Protein AF-A0AAV7SMV8-F1 (afdb_monomer_lite)

Foldseek 3Di:
DVVVVVVVVVVCCVCCVVCVPCVVVCVVVVVVCQQQDQDPVVRGGVVVVVVD

Structure (mmCIF, N/CA/C/O backbone):
data_AF-A0AAV7SMV8-F1
#
_entry.id   AF-A0AAV7SMV8-F1
#
loop_
_atom_site.group_PDB
_atom_site.id
_atom_site.type_symbol
_atom_site.label_atom_id
_atom_site.label_alt_id
_atom_site.label_comp_id
_atom_site.label_asym_id
_atom_site.label_entity_id
_atom_site.label_seq_id
_atom_site.pdbx_PDB_ins_code
_atom_site.Cartn_x
_atom_site.Cartn_y
_atom_site.Cartn_z
_atom_site.occupancy
_atom_site.B_iso_or_equiv
_atom_site.auth_seq_id
_atom_site.auth_comp_id
_atom_site.auth_asym_id
_atom_site.auth_atom_id
_atom_site.pdbx_PDB_model_num
ATOM 1 N N . THR A 1 1 ? -4.501 -7.946 -11.860 1.00 72.56 1 THR A N 1
ATOM 2 C CA . THR A 1 1 ? -4.984 -6.807 -11.042 1.00 72.56 1 THR A CA 1
ATOM 3 C C . THR A 1 1 ? -5.760 -7.250 -9.800 1.00 72.56 1 THR A C 1
ATOM 5 O O . THR A 1 1 ? -5.592 -6.648 -8.750 1.00 72.56 1 THR A O 1
ATOM 8 N N . GLU A 1 2 ? -6.498 -8.366 -9.846 1.00 83.12 2 GLU A N 1
ATOM 9 C CA . GLU A 1 2 ? -7.226 -8.965 -8.703 1.00 83.12 2 GLU A CA 1
ATOM 10 C C . GLU A 1 2 ? -6.357 -9.264 -7.459 1.00 83.12 2 GLU A C 1
ATOM 12 O O . GLU A 1 2 ? -6.694 -8.905 -6.332 1.00 83.12 2 GLU A O 1
ATOM 17 N N . ARG A 1 3 ? -5.191 -9.888 -7.669 1.00 79.25 3 ARG A N 1
ATOM 18 C CA . ARG A 1 3 ? -4.303 -10.354 -6.587 1.00 79.25 3 ARG A CA 1
ATOM 19 C C . ARG A 1 3 ? -3.727 -9.208 -5.753 1.00 79.25 3 ARG A C 1
ATOM 21 O O . ARG A 1 3 ? -3.597 -9.331 -4.542 1.00 79.25 3 ARG A O 1
ATOM 28 N N . LEU A 1 4 ? -3.428 -8.085 -6.403 1.00 82.31 4 LEU A N 1
ATOM 29 C CA . LEU A 1 4 ? -2.870 -6.901 -5.752 1.00 82.31 4 LEU A CA 1
ATOM 30 C C . LEU A 1 4 ? -3.932 -6.198 -4.892 1.00 82.31 4 LEU A C 1
ATOM 32 O O . LEU A 1 4 ? -3.660 -5.844 -3.749 1.00 82.31 4 LEU A O 1
ATOM 36 N N . ASN A 1 5 ? -5.171 -6.123 -5.389 1.00 86.00 5 ASN A N 1
ATOM 37 C CA . ASN A 1 5 ? -6.311 -5.593 -4.636 1.00 86.00 5 ASN A CA 1
ATOM 38 C C . ASN A 1 5 ? -6.628 -6.415 -3.380 1.00 86.00 5 ASN A C 1
ATOM 40 O O . ASN A 1 5 ? -6.988 -5.854 -2.346 1.00 86.00 5 ASN A O 1
ATOM 44 N N . GLN A 1 6 ? -6.483 -7.739 -3.436 1.00 86.56 6 GLN A N 1
ATOM 45 C CA . GLN A 1 6 ? -6.693 -8.594 -2.265 1.00 86.56 6 GLN A CA 1
ATOM 46 C C . GLN A 1 6 ? -5.614 -8.388 -1.197 1.00 86.56 6 GLN A C 1
ATOM 48 O O . GLN A 1 6 ? -5.930 -8.320 -0.007 1.00 86.56 6 GLN A O 1
ATOM 53 N N . THR A 1 7 ? -4.357 -8.243 -1.616 1.00 87.62 7 THR A N 1
ATOM 54 C CA . THR A 1 7 ? -3.239 -7.955 -0.712 1.00 87.62 7 THR A CA 1
ATOM 55 C C . THR A 1 7 ? -3.401 -6.587 -0.052 1.00 87.62 7 THR A C 1
ATOM 57 O O . THR A 1 7 ? -3.296 -6.491 1.169 1.00 87.62 7 THR A O 1
ATOM 60 N N . LEU A 1 8 ? -3.770 -5.554 -0.818 1.00 85.50 8 LEU A N 1
ATOM 61 C CA . LEU A 1 8 ? -4.034 -4.217 -0.278 1.00 85.50 8 LEU A CA 1
ATOM 62 C C . LEU A 1 8 ? -5.168 -4.231 0.757 1.00 85.50 8 LEU A C 1
ATOM 64 O O . LEU A 1 8 ? -5.026 -3.678 1.844 1.00 85.50 8 LEU A O 1
ATOM 68 N N . LYS A 1 9 ? -6.277 -4.921 0.459 1.00 85.94 9 LYS A N 1
ATOM 69 C CA . LYS A 1 9 ? -7.413 -5.059 1.387 1.00 85.94 9 LYS A CA 1
ATOM 70 C C . LYS A 1 9 ? -7.026 -5.769 2.686 1.00 85.94 9 LYS A C 1
ATOM 72 O O . LYS A 1 9 ? -7.544 -5.413 3.742 1.00 85.94 9 LYS A O 1
ATOM 77 N N . LYS A 1 10 ? -6.132 -6.765 2.626 1.00 84.38 10 LYS A N 1
ATOM 78 C CA . LYS A 1 10 ? -5.610 -7.444 3.824 1.00 84.38 10 LYS A CA 1
ATOM 79 C C . LYS A 1 10 ? -4.756 -6.509 4.674 1.00 84.38 10 LYS A C 1
ATOM 81 O O . LYS A 1 10 ? -4.997 -6.431 5.874 1.00 84.38 10 LYS A O 1
ATOM 86 N N . TYR A 1 11 ? -3.833 -5.768 4.061 1.00 82.31 11 TYR A N 1
ATOM 87 C CA . TYR A 1 11 ? -3.028 -4.778 4.778 1.00 82.31 11 TYR A CA 1
ATOM 88 C C . TYR A 1 11 ? -3.904 -3.705 5.423 1.00 82.31 11 TYR A C 1
ATOM 90 O O . TYR A 1 11 ? -3.805 -3.484 6.625 1.00 82.31 11 TYR A O 1
ATOM 98 N N . LEU A 1 12 ? -4.834 -3.122 4.665 1.00 78.38 12 LEU A N 1
ATOM 99 C CA . LEU A 1 12 ? -5.761 -2.116 5.180 1.00 78.38 12 LEU A CA 1
ATOM 100 C C . LEU A 1 12 ? -6.607 -2.646 6.342 1.00 78.38 12 LEU A C 1
ATOM 102 O O . LEU A 1 12 ? -6.784 -1.934 7.318 1.00 78.38 12 LEU A O 1
ATOM 106 N N . ARG A 1 13 ? -7.084 -3.898 6.301 1.00 79.25 13 ARG A N 1
ATOM 107 C CA . ARG A 1 13 ? -7.822 -4.494 7.430 1.00 79.25 13 ARG A CA 1
ATOM 108 C C . ARG A 1 13 ? -6.963 -4.712 8.671 1.00 79.25 13 ARG A C 1
ATOM 110 O O . ARG A 1 13 ? -7.473 -4.522 9.768 1.00 79.25 13 ARG A O 1
ATOM 117 N N . CYS A 1 14 ? -5.711 -5.134 8.516 1.00 80.31 14 CYS A N 1
ATOM 118 C CA . CYS A 1 14 ? -4.805 -5.315 9.650 1.00 80.31 14 CYS A CA 1
ATOM 119 C C . CYS A 1 14 ? -4.438 -3.975 10.291 1.00 80.31 14 CYS A C 1
ATOM 121 O O . CYS A 1 14 ? -4.516 -3.854 11.504 1.00 80.31 14 CYS A O 1
ATOM 123 N N . TYR A 1 15 ? -4.118 -2.959 9.488 1.00 66.06 15 TYR A N 1
ATOM 124 C CA . TYR A 1 15 ? -3.755 -1.642 10.009 1.00 6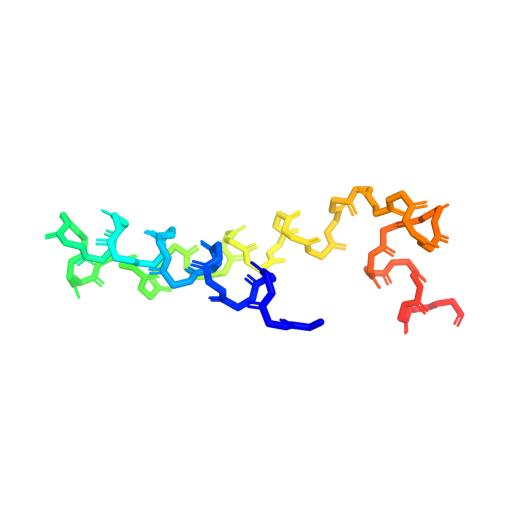6.06 15 TYR A CA 1
ATOM 125 C C . TYR A 1 15 ? -4.968 -0.864 10.532 1.00 66.06 15 TYR A C 1
ATOM 127 O O . TYR A 1 15 ? -4.907 -0.305 11.616 1.00 66.06 15 TYR A O 1
ATOM 135 N N . ALA A 1 16 ? -6.104 -0.869 9.834 1.00 67.56 16 ALA A N 1
ATOM 136 C CA . ALA A 1 16 ? -7.277 -0.096 10.246 1.00 67.56 16 ALA A CA 1
ATOM 137 C C . ALA A 1 16 ? -8.011 -0.673 11.466 1.00 67.56 16 ALA A C 1
ATOM 139 O O . ALA A 1 16 ? -8.791 0.050 12.076 1.00 67.56 16 ALA A O 1
ATOM 140 N N . LYS A 1 17 ? -7.803 -1.950 11.830 1.00 66.38 17 LYS A N 1
ATOM 141 C CA . LYS A 1 17 ? -8.458 -2.556 13.003 1.00 66.38 17 LYS A CA 1
ATOM 142 C C . LYS A 1 17 ? -7.897 -2.021 14.326 1.00 66.38 17 LYS A C 1
ATOM 144 O O . LYS A 1 17 ? -8.682 -1.801 15.240 1.00 66.38 17 LYS A O 1
ATOM 149 N N . ASP A 1 18 ? -6.589 -1.780 14.403 1.00 62.22 18 ASP A N 1
ATOM 150 C CA . ASP A 1 18 ? -5.927 -1.240 15.602 1.00 62.22 18 ASP A CA 1
ATOM 151 C C . ASP A 1 18 ? -5.768 0.294 15.561 1.00 62.22 18 ASP A C 1
ATOM 153 O O . ASP A 1 18 ? -5.564 0.930 16.591 1.00 62.22 18 ASP A O 1
ATOM 157 N N . ALA A 1 19 ? -5.899 0.907 14.380 1.00 58.56 19 ALA A N 1
ATOM 158 C CA . ALA A 1 19 ? -5.653 2.329 14.137 1.00 58.56 19 ALA A CA 1
ATOM 159 C C . ALA A 1 19 ? -6.844 3.034 13.458 1.00 58.56 19 ALA A C 1
ATOM 161 O O . ALA A 1 19 ? -6.663 3.783 12.499 1.00 58.56 19 ALA A O 1
ATOM 162 N N . GLN A 1 20 ? -8.075 2.815 13.936 1.00 62.22 20 GLN A N 1
ATOM 163 C CA . GLN A 1 20 ? -9.288 3.406 13.336 1.00 62.22 20 GLN A CA 1
ATOM 164 C C . GLN A 1 20 ? -9.242 4.941 13.190 1.00 62.22 20 GLN A C 1
ATOM 166 O O . GLN A 1 20 ? -9.866 5.465 12.268 1.00 62.22 20 GLN A O 1
ATOM 171 N N . GLU A 1 21 ? -8.449 5.648 14.002 1.00 63.28 21 GLU A N 1
ATOM 172 C CA . GLU A 1 21 ? -8.205 7.094 13.854 1.00 63.28 21 GLU A CA 1
ATOM 173 C C . GLU A 1 21 ? -6.855 7.436 13.196 1.00 63.28 21 GLU A C 1
ATOM 175 O O . GLU A 1 21 ? -6.754 8.450 12.508 1.00 63.28 21 GLU A O 1
ATOM 180 N N . SER A 1 22 ? -5.822 6.593 13.336 1.00 69.31 22 SER A N 1
ATOM 181 C CA . SER A 1 22 ? -4.473 6.898 12.831 1.00 69.31 22 SER A CA 1
ATOM 182 C C . SER A 1 22 ? -4.149 6.303 11.459 1.00 69.31 22 SER A C 1
ATOM 184 O O . SER A 1 22 ? -3.119 6.641 10.884 1.00 69.31 22 SER A O 1
ATOM 186 N N . TRP A 1 23 ? -5.018 5.476 10.863 1.00 74.94 23 TRP A N 1
ATOM 187 C CA . TRP A 1 23 ? -4.779 4.924 9.521 1.00 74.94 23 TRP A CA 1
ATOM 188 C C . TRP A 1 23 ? -4.674 6.021 8.452 1.00 74.94 23 TRP A C 1
ATOM 190 O O . TRP A 1 23 ? -3.850 5.906 7.548 1.00 74.94 23 TRP A O 1
ATOM 200 N N . VAL A 1 24 ? -5.440 7.111 8.589 1.00 79.44 24 VAL A N 1
ATOM 201 C CA . VAL A 1 24 ? -5.330 8.300 7.723 1.00 79.44 24 VAL A CA 1
ATOM 202 C C . VAL A 1 24 ? -3.952 8.941 7.892 1.00 79.44 24 VAL A C 1
ATOM 204 O O . VAL A 1 24 ? -3.293 9.288 6.914 1.00 79.44 24 VAL A O 1
ATOM 207 N N . SER A 1 25 ? -3.470 9.021 9.133 1.00 79.88 25 SER A N 1
ATOM 208 C CA . SER A 1 25 ? -2.132 9.507 9.482 1.00 79.88 25 SER A CA 1
ATOM 209 C C . SER A 1 25 ? -1.015 8.569 9.030 1.00 79.88 25 SER A C 1
ATOM 211 O O . SER A 1 25 ? 0.129 8.988 8.996 1.00 79.88 25 SER A O 1
ATOM 213 N N . L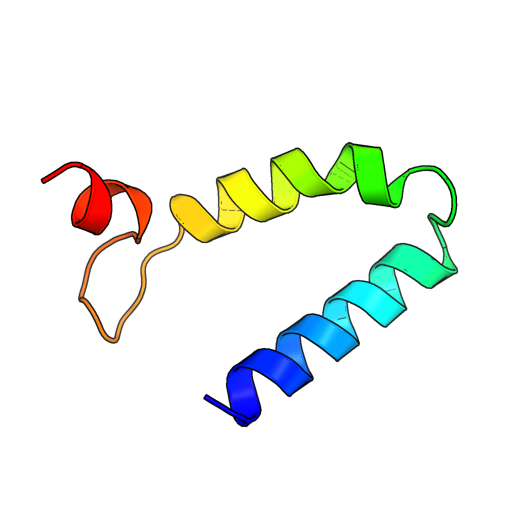EU A 1 26 ? -1.307 7.310 8.713 1.00 82.62 26 LEU A N 1
ATOM 214 C CA . LEU A 1 26 ? -0.343 6.348 8.174 1.00 82.62 26 LEU A CA 1
ATOM 215 C C . LEU A 1 26 ? -0.418 6.258 6.646 1.00 82.62 26 LEU A C 1
ATOM 217 O O . LEU A 1 26 ? 0.475 5.688 6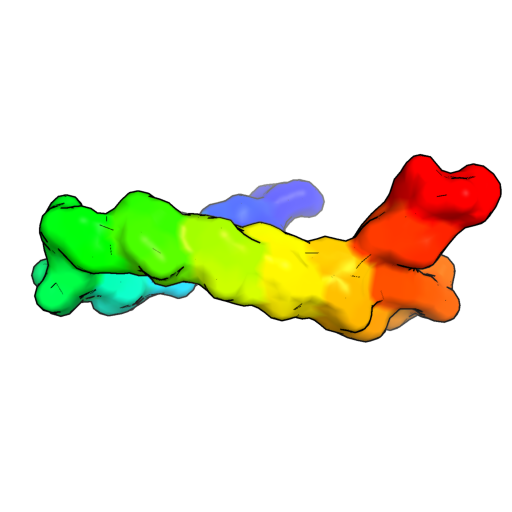.018 1.00 82.62 26 LEU A O 1
ATOM 221 N N . LEU A 1 27 ? -1.455 6.838 6.037 1.00 84.19 27 LEU A N 1
ATOM 222 C CA . LEU A 1 27 ? -1.712 6.744 4.606 1.00 84.19 27 LEU A CA 1
ATOM 223 C C . LEU A 1 27 ? -0.611 7.417 3.785 1.00 84.19 27 LEU A C 1
ATOM 225 O O . LEU A 1 27 ? -0.142 6.834 2.813 1.00 84.19 27 LEU A O 1
ATOM 229 N N . TRP A 1 28 ? -0.133 8.586 4.227 1.00 84.25 28 TRP A N 1
ATOM 230 C CA . TRP A 1 28 ? 0.986 9.275 3.575 1.00 84.25 28 TRP A CA 1
ATOM 231 C C . TRP A 1 28 ? 2.272 8.437 3.607 1.00 84.25 28 TRP A C 1
ATOM 233 O O . TRP A 1 28 ? 3.038 8.437 2.646 1.00 84.25 28 TRP A O 1
ATOM 243 N N . LEU A 1 29 ? 2.504 7.680 4.686 1.00 86.44 29 LEU A N 1
ATOM 244 C CA . LEU A 1 29 ? 3.683 6.825 4.824 1.00 86.44 29 LEU A CA 1
ATOM 245 C C . LEU A 1 29 ? 3.563 5.574 3.942 1.00 86.44 29 LEU A C 1
ATOM 247 O O . LEU A 1 29 ? 4.538 5.151 3.314 1.00 86.44 29 LEU A O 1
ATOM 251 N N . ALA A 1 30 ? 2.363 4.996 3.856 1.00 87.94 30 ALA A N 1
ATOM 252 C CA . ALA A 1 30 ? 2.063 3.891 2.951 1.00 87.94 30 ALA A CA 1
ATOM 253 C C . ALA A 1 30 ? 2.223 4.306 1.477 1.00 87.94 30 ALA A C 1
ATOM 255 O O . ALA A 1 30 ? 2.839 3.586 0.697 1.00 87.94 30 ALA A O 1
ATOM 256 N N . GLU A 1 31 ? 1.732 5.487 1.104 1.00 90.31 31 GLU A N 1
ATOM 257 C CA . GLU A 1 31 ? 1.890 6.037 -0.242 1.00 90.31 31 GLU A CA 1
ATOM 258 C C . GLU A 1 31 ? 3.360 6.325 -0.571 1.00 90.31 31 GLU A C 1
ATOM 260 O O . GLU A 1 31 ? 3.852 5.904 -1.618 1.00 90.31 31 GLU A O 1
ATOM 265 N N . LEU A 1 32 ? 4.099 6.968 0.340 1.00 90.06 32 LEU A N 1
ATOM 266 C CA . LEU A 1 32 ? 5.519 7.266 0.150 1.00 90.06 32 LEU A CA 1
ATOM 267 C C . LEU A 1 32 ? 6.358 5.992 -0.014 1.00 90.06 32 LEU A C 1
ATOM 269 O O . LEU A 1 32 ? 7.224 5.929 -0.890 1.00 90.06 32 LEU A O 1
ATOM 273 N N . SER A 1 33 ? 6.113 4.986 0.827 1.00 90.00 33 SER A N 1
ATOM 274 C CA . SER A 1 33 ? 6.831 3.710 0.766 1.00 90.00 33 SER A CA 1
ATOM 275 C C . SER A 1 33 ? 6.503 2.939 -0.508 1.00 90.00 33 SER A C 1
ATOM 277 O O . SER A 1 33 ? 7.419 2.446 -1.161 1.00 90.00 33 SER A O 1
ATOM 279 N N . TYR A 1 34 ? 5.233 2.894 -0.914 1.00 90.88 34 TYR A N 1
ATOM 280 C CA . TYR A 1 34 ? 4.818 2.250 -2.158 1.00 90.88 34 TYR A CA 1
ATOM 281 C C . TYR A 1 34 ? 5.399 2.949 -3.394 1.00 90.88 34 TYR A C 1
ATOM 283 O O . TYR A 1 34 ? 5.997 2.295 -4.246 1.00 90.88 34 TYR A O 1
ATOM 291 N N . ASN A 1 35 ? 5.295 4.278 -3.476 1.00 91.94 35 ASN A N 1
ATOM 292 C CA . ASN A 1 35 ? 5.760 5.042 -4.636 1.00 91.94 35 ASN A CA 1
ATOM 293 C C . ASN A 1 35 ? 7.285 4.961 -4.824 1.00 91.94 35 ASN A C 1
ATOM 295 O O . ASN A 1 35 ? 7.764 5.021 -5.956 1.00 91.94 35 ASN A O 1
ATOM 299 N N . ASN A 1 36 ? 8.053 4.781 -3.746 1.00 90.75 36 ASN A N 1
ATOM 300 C CA . ASN A 1 36 ? 9.509 4.626 -3.813 1.00 90.75 36 ASN A CA 1
ATOM 301 C C . ASN A 1 36 ? 9.988 3.168 -3.876 1.00 90.75 36 ASN A C 1
ATOM 303 O O . ASN A 1 36 ? 11.171 2.935 -4.131 1.00 90.75 36 ASN A O 1
ATOM 307 N N . ALA A 1 37 ? 9.113 2.185 -3.659 1.00 92.88 37 ALA A N 1
ATOM 308 C CA . ALA A 1 37 ? 9.495 0.780 -3.683 1.00 92.88 37 ALA A CA 1
ATOM 309 C C . ALA A 1 37 ? 9.872 0.322 -5.097 1.00 92.88 37 ALA A C 1
ATOM 311 O O . ALA A 1 37 ? 9.247 0.696 -6.087 1.00 92.88 37 ALA A O 1
ATOM 312 N N . TRP A 1 38 ? 10.881 -0.546 -5.192 1.00 91.44 38 TRP A N 1
ATOM 313 C CA . TRP A 1 38 ? 11.262 -1.167 -6.456 1.00 91.44 38 TRP A CA 1
ATOM 314 C C . TRP A 1 38 ? 10.189 -2.150 -6.924 1.00 91.44 38 TRP A C 1
ATOM 316 O O . TRP A 1 38 ? 9.863 -3.112 -6.226 1.00 91.44 38 TRP A O 1
ATOM 326 N N . HIS A 1 39 ? 9.678 -1.948 -8.135 1.00 89.69 39 HIS A N 1
ATOM 327 C CA . HIS A 1 39 ? 8.721 -2.852 -8.752 1.00 89.69 39 HIS A CA 1
ATOM 328 C C . HIS A 1 39 ? 9.405 -3.696 -9.826 1.00 89.69 39 HIS A C 1
ATOM 330 O O . HIS A 1 39 ? 9.810 -3.201 -10.875 1.00 89.69 39 HIS A O 1
ATOM 336 N N . SER A 1 40 ? 9.476 -5.010 -9.603 1.00 89.62 40 SER A N 1
ATOM 337 C CA . SER A 1 40 ? 10.135 -5.954 -10.518 1.00 89.62 40 SER A CA 1
ATOM 338 C C . SER A 1 40 ? 9.496 -6.026 -11.910 1.00 89.62 40 SER A C 1
ATOM 340 O O . SER A 1 40 ? 10.185 -6.359 -12.872 1.00 89.62 40 SER A O 1
ATOM 342 N N . SER A 1 41 ? 8.209 -5.687 -12.037 1.00 89.94 41 SER A N 1
ATOM 343 C CA . SER A 1 41 ? 7.486 -5.672 -13.314 1.00 89.94 41 SER A 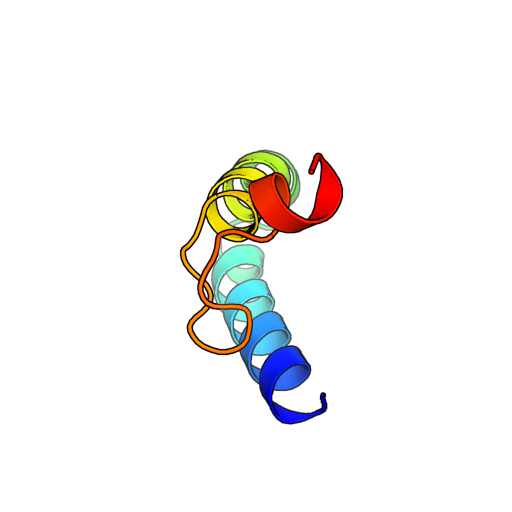CA 1
ATOM 344 C C . SER A 1 41 ? 7.898 -4.521 -14.231 1.00 89.94 41 SER A C 1
ATOM 346 O O . SER A 1 41 ? 7.987 -4.721 -15.436 1.00 89.94 41 SER A O 1
ATOM 348 N N . ILE A 1 42 ? 8.148 -3.335 -13.667 1.00 86.94 42 ILE A N 1
ATOM 349 C CA . ILE A 1 42 ? 8.600 -2.143 -14.408 1.00 86.94 42 ILE A CA 1
ATOM 350 C C . ILE A 1 42 ? 10.114 -1.928 -14.289 1.00 86.94 42 ILE A C 1
ATOM 352 O O . ILE A 1 42 ? 10.661 -1.070 -14.964 1.00 86.94 42 ILE A O 1
ATOM 356 N N . ARG A 1 43 ? 10.787 -2.744 -13.462 1.00 91.38 43 ARG A N 1
ATOM 357 C CA . ARG A 1 43 ? 12.222 -2.662 -13.147 1.00 91.38 43 ARG A CA 1
ATOM 358 C C . ARG A 1 43 ? 12.650 -1.262 -12.706 1.00 91.38 43 ARG A C 1
ATOM 360 O O . ARG A 1 43 ? 13.736 -0.813 -13.047 1.00 91.38 43 ARG A O 1
ATOM 367 N N . GLU A 1 44 ? 11.778 -0.591 -11.967 1.00 91.00 44 GLU A N 1
ATOM 368 C CA . GLU A 1 44 ? 11.982 0.759 -11.456 1.00 91.00 44 GLU A CA 1
ATOM 369 C C . GLU A 1 44 ? 10.968 1.034 -10.329 1.00 91.00 44 GLU A C 1
ATOM 371 O O . GLU A 1 44 ? 10.089 0.205 -10.067 1.00 91.00 44 GLU A O 1
ATOM 376 N N . SER A 1 45 ? 11.088 2.157 -9.614 1.00 91.00 45 SER A N 1
ATOM 377 C CA . SER A 1 45 ? 10.045 2.585 -8.679 1.00 91.00 45 SER A CA 1
ATOM 378 C C . SER A 1 45 ? 8.901 3.305 -9.406 1.00 91.00 45 SER A C 1
ATOM 380 O O . SER A 1 45 ? 9.151 4.024 -10.377 1.00 91.00 45 SER A O 1
ATOM 382 N N . PRO A 1 46 ? 7.643 3.172 -8.945 1.00 90.44 46 PRO A N 1
ATOM 383 C CA . PRO A 1 46 ? 6.511 3.888 -9.533 1.00 90.44 46 PRO A CA 1
ATOM 384 C C . PRO A 1 46 ? 6.720 5.407 -9.616 1.00 90.44 46 PRO A C 1
ATOM 386 O O . PRO A 1 46 ? 6.362 6.018 -10.618 1.00 90.44 46 PRO A O 1
ATOM 389 N N . PHE A 1 47 ? 7.350 6.013 -8.604 1.00 90.00 47 PHE A N 1
ATOM 390 C CA . PHE A 1 47 ? 7.687 7.437 -8.601 1.00 90.00 47 PHE A CA 1
ATOM 391 C C . PHE A 1 47 ? 8.598 7.811 -9.772 1.00 90.00 47 PHE A C 1
ATOM 393 O O . PHE A 1 47 ? 8.348 8.787 -10.474 1.00 90.00 47 PHE A O 1
ATOM 400 N N . ARG A 1 48 ? 9.642 7.016 -10.010 1.00 86.44 48 ARG A N 1
ATOM 401 C CA . ARG A 1 48 ? 10.572 7.238 -11.117 1.00 86.44 48 ARG A CA 1
ATOM 402 C C . ARG A 1 48 ? 9.902 7.016 -12.471 1.00 86.44 48 ARG A C 1
ATOM 404 O O . ARG A 1 48 ? 10.050 7.861 -13.340 1.00 86.44 48 ARG A O 1
ATOM 411 N N . ALA A 1 49 ? 9.082 5.975 -12.600 1.00 87.81 49 ALA A N 1
ATOM 412 C CA . ALA A 1 49 ? 8.331 5.700 -13.824 1.00 87.81 49 ALA A CA 1
ATOM 413 C C . ALA A 1 49 ? 7.278 6.777 -14.161 1.00 87.81 49 ALA A C 1
ATOM 415 O O . ALA A 1 49 ? 6.946 6.95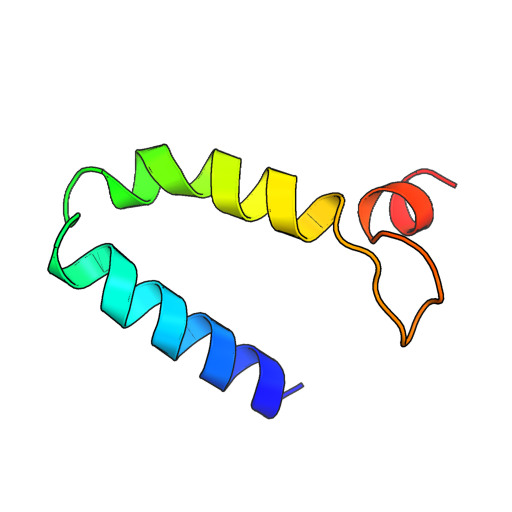8 -15.325 1.00 87.81 49 ALA A O 1
ATOM 416 N N . ASN A 1 50 ? 6.737 7.477 -13.158 1.00 85.25 50 ASN A N 1
ATOM 417 C CA . ASN A 1 50 ? 5.752 8.547 -13.351 1.00 85.25 50 ASN A CA 1
ATOM 418 C C . ASN A 1 50 ? 6.376 9.937 -13.577 1.00 85.25 50 ASN A C 1
ATOM 420 O O . ASN A 1 50 ? 5.698 10.836 -14.064 1.00 85.25 50 ASN A O 1
ATOM 424 N N . THR A 1 51 ? 7.634 10.135 -13.178 1.00 79.12 51 THR A N 1
ATOM 425 C CA . THR A 1 51 ? 8.327 11.438 -13.268 1.00 79.12 51 THR A CA 1
ATOM 426 C C . THR A 1 51 ? 9.391 11.462 -14.376 1.00 79.12 51 THR A C 1
ATOM 428 O O . THR A 1 51 ? 10.028 12.494 -14.577 1.00 79.12 51 THR A O 1
ATOM 431 N N . GLY A 1 52 ? 9.621 10.324 -15.041 1.00 56.06 52 GLY A N 1
ATOM 432 C CA . GLY A 1 52 ? 10.558 10.155 -16.156 1.00 56.06 52 GLY A CA 1
ATOM 433 C C . GLY A 1 52 ? 9.966 10.513 -17.509 1.00 56.06 52 GLY A C 1
ATOM 434 O O . GLY A 1 52 ? 8.741 10.338 -17.689 1.00 56.06 52 GLY A O 1
#

Radius of gyration: 12.92 Å; chains: 1; bounding box: 22×22×32 Å

InterPro domains:
  IPR012337 Rib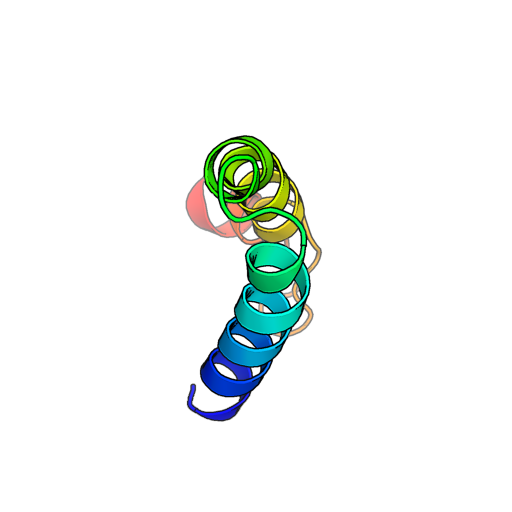onuclease H-like superfamily [SSF53098] (1-48)
  IPR036397 Ribonuclease H superfamily [G3DSA:3.30.420.10] (1-52)

Sequence (52 aa):
TERLNQTLKKYLRCYAKDAQESWVSLLWLAELSYNNAWHSSIRESPFRANTG

Secondary structure (DSSP, 8-state):
-HHHHHHHHHHHHHHHHH-TTTHHHHHHHHHHHHHHS-BTTTTB-HHHHHH-

pLDDT: mean 81.96, std 9.7, range [56.06, 92.88]

Organism: Pleurodeles waltl (NCBI:txid8319)